Protein AF-A0A832JPU0-F1 (afdb_monomer)

Secondary structure (DSSP, 8-state):
-HHHHHHHHHHHHHHHHHHHHHHHHHHHTTTPPPPHHHHHHHHHIIIIIIIIIIIHHIIIIIHHHHHTTT--SSSSHHHHHTT-

pLDDT: mean 95.27, std 5.16, range [63.16, 98.44]

Sequence (84 aa):
MKAVKLLMDEHRIIEKALALLETAIKIMEREEGVPREALSRLLNFVSVFADKCHHGKEEEAVFPLLEAKGVPKEGGPIGVMLYE

Solvent-accessible surface area (backbone atoms only — not comparable to full-atom values): 4778 Å² total; per-residue (Å²): 113,74,67,64,50,49,54,56,54,48,47,61,52,50,54,51,53,50,55,50,50,55,49,49,50,58,38,45,77,68,75,41,88,71,62,65,67,59,53,54,51,51,52,48,42,48,65,41,47,50,45,60,53,46,43,43,49,38,65,75,51,47,48,57,54,42,37,78,70,70,46,44,60,67,98,30,74,55,31,60,67,73,65,117

Mean predicted aligned error: 3.19 Å

Structure (mmCIF, N/CA/C/O backbone):
data_AF-A0A832JPU0-F1
#
_entry.id   AF-A0A832JPU0-F1
#
loop_
_atom_site.group_PDB
_atom_site.id
_atom_site.type_symbol
_atom_site.label_atom_id
_atom_site.label_alt_id
_atom_site.label_comp_id
_atom_site.label_asym_id
_atom_site.label_entity_id
_atom_site.label_seq_id
_atom_site.pdbx_PDB_ins_code
_atom_site.Cartn_x
_atom_site.Cartn_y
_atom_site.Cartn_z
_atom_site.occupancy
_atom_site.B_iso_or_equiv
_atom_site.auth_seq_id
_atom_site.auth_comp_id
_atom_site.auth_asym_id
_atom_site.auth_atom_id
_atom_site.pdbx_PDB_model_num
ATOM 1 N N . MET A 1 1 ? -5.542 -13.981 14.676 1.00 63.16 1 MET A N 1
ATOM 2 C CA . MET A 1 1 ? -6.804 -13.640 13.974 1.00 63.16 1 MET A CA 1
ATOM 3 C C . MET A 1 1 ? -6.607 -13.783 12.473 1.00 63.16 1 MET A C 1
ATOM 5 O O . MET A 1 1 ? -5.575 -13.359 11.973 1.00 63.16 1 MET A O 1
ATOM 9 N N . LYS A 1 2 ? -7.574 -14.370 11.758 1.00 86.12 2 LYS A N 1
ATOM 10 C CA . LYS A 1 2 ? -7.476 -14.646 10.312 1.00 86.12 2 LYS A CA 1
ATOM 11 C C . LYS A 1 2 ? -7.373 -13.373 9.449 1.00 86.12 2 LYS A C 1
ATOM 13 O O . LYS A 1 2 ? -6.650 -13.388 8.465 1.00 86.12 2 LYS A O 1
ATOM 18 N N . ALA A 1 3 ? -8.032 -12.281 9.852 1.00 89.31 3 ALA A N 1
ATOM 19 C CA . ALA A 1 3 ? -8.059 -11.015 9.107 1.00 89.31 3 ALA A CA 1
ATOM 20 C C . ALA A 1 3 ? -6.695 -10.303 9.056 1.00 89.31 3 ALA A C 1
ATOM 22 O O . ALA A 1 3 ? -6.221 -9.971 7.980 1.00 89.31 3 ALA A O 1
ATOM 23 N N . VAL A 1 4 ? -6.012 -10.156 10.198 1.00 93.19 4 VAL A N 1
ATOM 24 C CA . VAL A 1 4 ? -4.665 -9.552 10.233 1.00 93.19 4 VAL A CA 1
ATOM 25 C C . VAL A 1 4 ? -3.665 -10.390 9.434 1.00 93.19 4 VAL A C 1
ATOM 27 O O . VAL A 1 4 ? -2.838 -9.844 8.717 1.00 93.19 4 VAL A O 1
ATOM 30 N N . LYS A 1 5 ? -3.765 -11.727 9.494 1.00 96.81 5 LYS A N 1
ATOM 31 C CA . LYS A 1 5 ? -2.921 -12.596 8.662 1.00 96.81 5 LYS A CA 1
ATOM 32 C C . LYS A 1 5 ? -3.157 -12.348 7.167 1.00 96.81 5 LYS A C 1
ATOM 34 O O . LYS A 1 5 ? -2.190 -12.312 6.422 1.00 96.81 5 LYS A O 1
ATOM 39 N N . LEU A 1 6 ? -4.411 -12.171 6.746 1.00 96.38 6 LEU A N 1
ATOM 40 C CA . LEU A 1 6 ? -4.729 -11.853 5.354 1.00 96.38 6 LEU A CA 1
ATOM 41 C C . LEU A 1 6 ? -4.045 -10.551 4.917 1.00 96.38 6 LEU A C 1
ATOM 43 O O . LEU A 1 6 ? -3.356 -10.570 3.909 1.00 96.38 6 LEU A O 1
ATOM 47 N N . LEU A 1 7 ? -4.154 -9.469 5.693 1.00 97.75 7 LEU A N 1
ATOM 48 C CA . LEU A 1 7 ? -3.478 -8.200 5.377 1.00 97.75 7 LEU A CA 1
ATOM 49 C C . LEU A 1 7 ? -1.955 -8.365 5.290 1.00 97.75 7 LEU A C 1
ATOM 51 O O . LEU A 1 7 ? -1.327 -7.884 4.355 1.00 97.75 7 LEU A O 1
ATOM 55 N N . MET A 1 8 ? -1.367 -9.141 6.202 1.00 98.06 8 MET A N 1
ATOM 56 C CA . MET A 1 8 ? 0.061 -9.463 6.150 1.00 98.06 8 MET A CA 1
ATOM 57 C C . MET A 1 8 ? 0.443 -10.286 4.913 1.00 98.06 8 MET A C 1
ATOM 59 O O . MET A 1 8 ? 1.525 -10.089 4.365 1.00 98.06 8 MET A O 1
ATOM 63 N N . ASP A 1 9 ? -0.409 -11.213 4.469 1.00 98.12 9 ASP A N 1
ATOM 64 C CA . ASP A 1 9 ? -0.191 -11.958 3.227 1.00 98.12 9 ASP A CA 1
ATOM 65 C C . ASP A 1 9 ? -0.309 -11.014 2.009 1.00 98.12 9 ASP A C 1
ATOM 67 O O . ASP A 1 9 ? 0.482 -11.122 1.073 1.00 98.12 9 ASP A O 1
ATOM 71 N N . GLU A 1 10 ? -1.240 -10.053 2.033 1.00 98.12 10 GLU A N 1
ATOM 72 C CA . GLU A 1 10 ? -1.409 -9.027 0.994 1.00 98.12 10 GLU A CA 1
ATOM 73 C C . GLU A 1 10 ? -0.200 -8.086 0.908 1.00 98.12 10 GLU A C 1
ATOM 75 O O . GLU A 1 10 ? 0.279 -7.843 -0.201 1.00 98.12 10 GLU A O 1
ATOM 80 N N . HIS A 1 11 ? 0.386 -7.673 2.039 1.00 98.12 11 HIS A N 1
ATOM 81 C CA . HIS A 1 11 ? 1.659 -6.940 2.061 1.00 98.12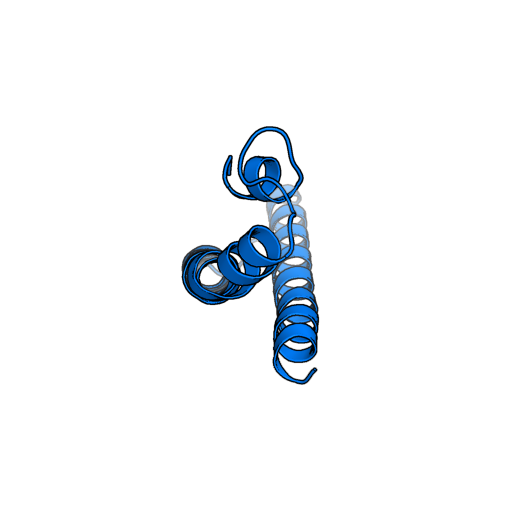 11 HIS A CA 1
ATOM 82 C C . HI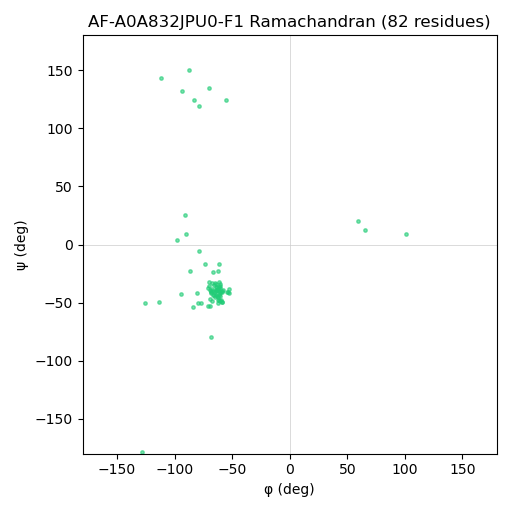S A 1 11 ? 2.753 -7.673 1.280 1.00 98.12 11 HIS A C 1
ATOM 84 O O . HIS A 1 11 ? 3.465 -7.061 0.488 1.00 98.12 11 HIS A O 1
ATOM 90 N N . ARG A 1 12 ? 2.858 -9.004 1.412 1.00 98.44 12 ARG A N 1
ATOM 91 C CA . ARG A 1 12 ? 3.857 -9.791 0.663 1.00 98.44 12 ARG A CA 1
ATOM 92 C C . ARG A 1 12 ? 3.610 -9.804 -0.839 1.00 98.44 12 ARG A C 1
ATOM 94 O O . ARG A 1 12 ? 4.539 -10.056 -1.605 1.00 98.44 12 ARG A O 1
ATOM 101 N N . ILE A 1 13 ? 2.378 -9.577 -1.280 1.00 98.25 13 ILE A N 1
ATOM 102 C CA . ILE A 1 13 ? 2.052 -9.444 -2.702 1.00 98.25 13 ILE A CA 1
ATOM 103 C C . ILE A 1 13 ? 2.394 -8.026 -3.174 1.00 98.25 13 ILE A C 1
ATOM 105 O O . ILE A 1 13 ? 3.001 -7.879 -4.234 1.00 98.25 13 ILE A O 1
ATOM 109 N N . ILE A 1 14 ? 2.080 -7.005 -2.371 1.00 98.31 14 ILE A N 1
ATOM 110 C CA . ILE A 1 14 ? 2.422 -5.604 -2.653 1.00 98.31 14 ILE A CA 1
ATOM 111 C C . ILE A 1 14 ? 3.942 -5.430 -2.765 1.00 98.31 14 ILE A C 1
ATOM 113 O O . ILE A 1 14 ? 4.417 -4.915 -3.773 1.00 98.31 14 ILE A O 1
ATOM 117 N N . GLU A 1 15 ? 4.719 -5.970 -1.824 1.00 98.38 15 GLU A N 1
ATOM 118 C CA . GLU A 1 15 ? 6.190 -5.974 -1.871 1.00 98.38 15 GLU A CA 1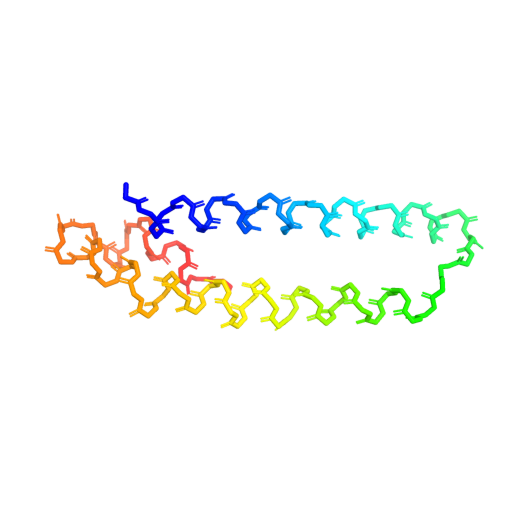
ATOM 119 C C . GLU A 1 15 ? 6.735 -6.587 -3.174 1.00 98.38 15 GLU A C 1
ATOM 121 O O . GLU A 1 15 ? 7.671 -6.061 -3.775 1.00 98.38 15 GLU A O 1
ATOM 126 N N . LYS A 1 16 ? 6.131 -7.679 -3.663 1.00 98.12 16 LYS A N 1
ATOM 127 C CA . LYS A 1 16 ? 6.531 -8.294 -4.941 1.00 98.12 16 LYS A CA 1
ATOM 128 C C . LYS A 1 16 ? 6.223 -7.393 -6.132 1.00 98.12 16 LYS A C 1
ATOM 130 O O . LYS A 1 16 ? 7.030 -7.324 -7.055 1.00 98.12 16 LYS A O 1
ATOM 135 N N . ALA A 1 17 ? 5.078 -6.712 -6.131 1.00 97.56 17 ALA A N 1
ATOM 136 C CA . ALA A 1 17 ? 4.740 -5.759 -7.184 1.00 97.56 17 ALA A CA 1
ATOM 137 C C . ALA A 1 17 ? 5.711 -4.565 -7.197 1.00 97.56 17 ALA A C 1
ATOM 139 O O . ALA A 1 17 ? 6.144 -4.150 -8.272 1.00 97.56 17 ALA A O 1
ATOM 140 N N . LEU A 1 18 ? 6.120 -4.076 -6.022 1.00 97.50 18 LEU A N 1
ATOM 141 C CA . LEU A 1 18 ? 7.135 -3.027 -5.893 1.00 97.50 18 LEU A CA 1
ATOM 142 C C . LEU A 1 18 ? 8.503 -3.486 -6.415 1.00 97.50 18 LEU A C 1
ATOM 144 O O . LEU A 1 18 ? 9.116 -2.778 -7.208 1.00 97.50 18 LEU A O 1
ATOM 148 N N . ALA A 1 19 ? 8.940 -4.707 -6.092 1.00 98.12 19 ALA A N 1
ATOM 149 C CA . ALA A 1 19 ? 10.184 -5.261 -6.636 1.00 98.12 19 ALA A CA 1
ATOM 150 C C . ALA A 1 19 ? 10.161 -5.382 -8.176 1.00 98.12 19 ALA A C 1
ATOM 152 O O . ALA A 1 19 ? 11.179 -5.188 -8.850 1.00 98.12 19 ALA A O 1
ATOM 153 N N . LEU A 1 20 ? 8.994 -5.680 -8.761 1.00 97.56 20 LEU A N 1
ATOM 154 C CA . LEU A 1 20 ? 8.817 -5.684 -10.215 1.00 97.56 20 LEU A CA 1
ATOM 155 C C . LEU A 1 20 ? 8.879 -4.270 -10.806 1.00 97.56 20 LEU A C 1
ATOM 157 O O . LEU A 1 20 ? 9.486 -4.092 -11.861 1.00 97.56 20 LEU A O 1
ATOM 161 N N . LEU A 1 21 ? 8.308 -3.269 -10.130 1.00 96.81 21 LEU A N 1
ATOM 162 C CA . LEU A 1 21 ? 8.434 -1.863 -10.528 1.00 96.81 21 LEU A CA 1
ATOM 163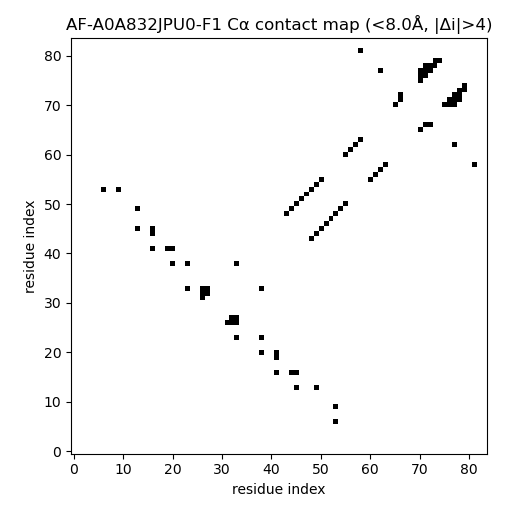 C C . LEU A 1 21 ? 9.891 -1.391 -10.477 1.00 96.81 21 LEU A C 1
ATOM 165 O O . LEU A 1 21 ? 10.366 -0.811 -11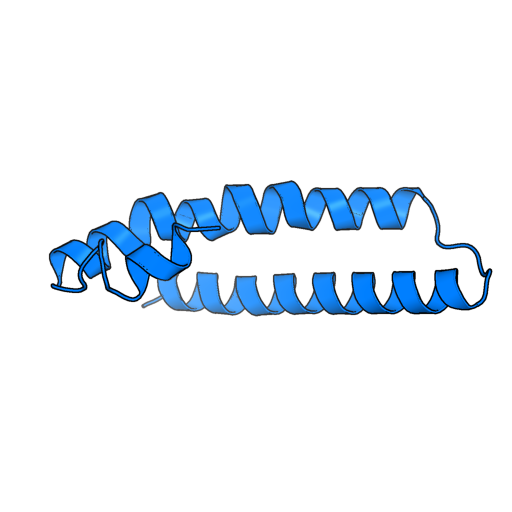.449 1.00 96.81 21 LEU A O 1
ATOM 169 N N . GLU A 1 22 ? 10.633 -1.710 -9.415 1.00 97.56 22 GLU A N 1
ATOM 170 C CA . GLU A 1 22 ? 12.071 -1.416 -9.331 1.00 97.56 22 GLU A CA 1
ATOM 171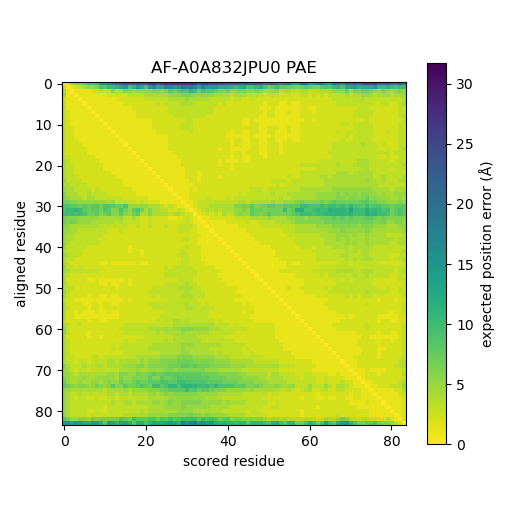 C C . GLU A 1 22 ? 12.864 -2.063 -10.470 1.00 97.56 22 GLU A C 1
ATOM 173 O O . GLU A 1 22 ? 13.788 -1.467 -11.024 1.00 97.56 22 GLU A O 1
ATOM 178 N N . THR A 1 23 ? 12.507 -3.295 -10.836 1.00 97.19 23 THR A N 1
ATOM 179 C CA . THR A 1 23 ? 13.132 -3.994 -11.964 1.00 97.19 23 THR A CA 1
ATOM 180 C C . THR A 1 23 ? 12.818 -3.294 -13.284 1.00 97.19 23 THR A C 1
ATOM 182 O O . THR A 1 23 ? 13.720 -3.089 -14.092 1.00 97.19 23 THR A O 1
ATOM 185 N N . ALA A 1 24 ? 11.566 -2.880 -13.495 1.00 96.44 24 ALA A N 1
ATOM 186 C CA . ALA A 1 24 ? 11.168 -2.136 -14.686 1.00 96.44 24 ALA A CA 1
ATOM 187 C C . ALA A 1 24 ? 11.918 -0.800 -14.806 1.00 96.44 24 ALA A C 1
ATOM 189 O O . ALA A 1 24 ? 12.391 -0.471 -15.892 1.00 96.44 24 ALA A O 1
ATOM 190 N N . ILE A 1 25 ? 12.101 -0.078 -13.695 1.00 96.38 25 ILE A N 1
ATOM 191 C CA . ILE A 1 25 ? 12.895 1.158 -13.649 1.00 96.38 25 ILE A CA 1
ATOM 192 C C . ILE A 1 25 ? 14.337 0.883 -14.096 1.00 96.38 25 ILE A C 1
ATOM 194 O O . ILE A 1 25 ? 14.820 1.537 -15.013 1.00 96.38 25 ILE A O 1
ATOM 198 N N . LYS A 1 26 ? 14.993 -0.145 -13.540 1.00 97.62 26 LYS A N 1
ATOM 199 C CA . LYS A 1 26 ? 16.377 -0.514 -13.900 1.00 97.62 26 LYS A CA 1
ATOM 200 C C . LYS A 1 26 ? 16.550 -0.907 -15.370 1.00 97.62 26 LYS A C 1
ATOM 202 O O . LYS A 1 26 ? 17.626 -0.707 -15.925 1.00 97.62 26 LYS A O 1
ATOM 207 N N . ILE A 1 27 ? 15.529 -1.502 -15.990 1.00 96.75 27 ILE A N 1
ATOM 208 C CA . ILE A 1 27 ? 15.525 -1.816 -17.430 1.00 96.75 27 ILE A CA 1
ATOM 209 C C . ILE A 1 27 ? 15.441 -0.512 -18.234 1.00 96.75 27 ILE A C 1
ATOM 211 O O . ILE A 1 27 ? 16.242 -0.287 -19.136 1.00 96.75 27 ILE A O 1
ATOM 215 N N . MET A 1 28 ? 14.529 0.387 -17.860 1.00 95.44 28 MET A N 1
ATOM 216 C CA . MET A 1 28 ? 14.363 1.682 -18.529 1.00 95.44 28 MET A CA 1
ATOM 217 C C . MET A 1 28 ? 15.601 2.582 -18.403 1.00 95.44 28 MET A C 1
ATOM 219 O O . MET A 1 28 ? 15.958 3.252 -19.366 1.00 95.44 28 MET A O 1
ATOM 223 N N . GLU A 1 29 ? 16.293 2.562 -17.260 1.00 97.00 29 GLU A N 1
ATOM 224 C CA . GLU A 1 29 ? 17.567 3.273 -17.048 1.00 97.00 29 GLU A CA 1
ATOM 225 C C . GLU A 1 29 ? 18.691 2.791 -17.979 1.00 97.00 29 GLU A C 1
ATOM 227 O O . GLU A 1 29 ? 19.638 3.529 -18.239 1.00 97.00 29 GLU A O 1
ATOM 232 N N . ARG A 1 30 ? 18.591 1.561 -18.495 1.00 96.94 30 ARG A N 1
ATOM 233 C CA . ARG A 1 30 ? 19.518 0.990 -19.486 1.00 96.94 30 ARG A CA 1
ATOM 234 C C . ARG A 1 30 ? 19.088 1.265 -20.927 1.00 96.94 30 ARG A C 1
ATOM 236 O O . ARG A 1 30 ? 19.656 0.682 -21.842 1.00 96.94 30 ARG A O 1
ATOM 243 N N . GLU A 1 31 ? 18.072 2.108 -21.117 1.00 93.44 31 GLU A N 1
ATOM 244 C CA . GLU A 1 31 ? 17.421 2.369 -22.406 1.00 93.44 31 GLU A CA 1
ATOM 245 C C . GLU A 1 31 ? 16.811 1.103 -23.045 1.00 93.44 31 GLU A C 1
ATOM 247 O O . GLU A 1 31 ? 16.528 1.057 -24.243 1.00 93.44 31 GLU A O 1
ATOM 252 N N . GLU A 1 32 ? 16.561 0.068 -22.236 1.00 92.94 32 GLU A N 1
ATOM 253 C CA . GLU A 1 32 ? 15.892 -1.157 -22.660 1.00 92.94 32 GLU A CA 1
ATOM 254 C C . GLU A 1 32 ? 14.362 -1.017 -22.537 1.00 92.94 32 GLU A C 1
ATOM 256 O O . GLU A 1 32 ? 13.817 -0.290 -21.700 1.00 92.94 32 GLU A O 1
ATOM 261 N N . GLY A 1 33 ? 13.633 -1.730 -23.396 1.00 93.31 33 GLY A N 1
ATOM 262 C CA . GLY A 1 33 ? 12.176 -1.652 -23.451 1.00 93.31 33 GLY A CA 1
ATOM 263 C C . GLY A 1 33 ? 11.488 -2.535 -22.410 1.00 93.31 33 GLY A C 1
ATOM 264 O O . GLY A 1 33 ? 11.639 -3.755 -22.426 1.00 93.31 33 GLY A O 1
ATOM 265 N N . VAL A 1 34 ? 10.631 -1.941 -21.576 1.00 95.12 34 VAL A N 1
ATOM 266 C CA . VAL A 1 34 ? 9.655 -2.688 -20.767 1.00 95.12 34 VAL A CA 1
ATOM 267 C C . VAL A 1 34 ? 8.328 -2.765 -21.532 1.00 95.12 34 VAL A C 1
ATOM 269 O O . VAL A 1 34 ? 7.838 -1.733 -22.001 1.00 95.12 34 VAL A O 1
ATOM 272 N N . PRO A 1 35 ? 7.691 -3.947 -21.651 1.00 95.94 35 PRO A N 1
ATOM 273 C CA . PRO A 1 35 ? 6.388 -4.058 -22.294 1.00 95.94 35 PRO A CA 1
ATOM 274 C C . PRO A 1 35 ? 5.355 -3.130 -21.642 1.00 95.94 35 PRO A C 1
ATOM 276 O O . PRO A 1 35 ? 5.091 -3.221 -20.441 1.00 95.94 35 PRO A O 1
ATOM 279 N N . ARG A 1 36 ? 4.720 -2.263 -22.442 1.00 95.19 36 ARG A N 1
ATOM 280 C CA . ARG A 1 36 ? 3.721 -1.294 -21.958 1.00 95.19 36 ARG A CA 1
ATOM 281 C C . ARG A 1 36 ? 2.597 -1.959 -21.167 1.00 95.19 36 ARG A C 1
ATOM 283 O O . ARG A 1 36 ? 2.185 -1.435 -20.140 1.00 95.19 36 ARG A O 1
ATOM 290 N N . GLU A 1 37 ? 2.128 -3.119 -21.621 1.00 96.56 37 GLU A N 1
ATOM 291 C CA . GLU A 1 37 ? 1.081 -3.876 -20.932 1.00 96.56 37 GLU A CA 1
ATOM 292 C C . GLU A 1 37 ? 1.513 -4.309 -19.523 1.00 96.56 37 GLU A C 1
ATOM 294 O O . GLU A 1 37 ? 0.726 -4.211 -18.583 1.00 96.56 37 GLU A O 1
ATOM 299 N N . ALA A 1 38 ? 2.772 -4.726 -19.348 1.00 94.25 38 ALA A N 1
ATOM 300 C CA . ALA A 1 38 ? 3.299 -5.108 -18.040 1.00 94.25 38 ALA A CA 1
ATOM 301 C C . ALA A 1 38 ? 3.305 -3.912 -17.075 1.00 94.25 38 ALA A C 1
ATOM 303 O O . ALA A 1 38 ? 2.833 -4.037 -15.945 1.00 94.25 38 ALA A O 1
ATOM 304 N N . LEU A 1 39 ? 3.743 -2.738 -17.544 1.00 95.88 39 LEU A N 1
ATOM 305 C CA . LEU A 1 39 ? 3.686 -1.497 -16.765 1.00 95.88 39 LEU A CA 1
ATOM 306 C C . LEU A 1 39 ? 2.251 -1.105 -16.420 1.00 95.88 39 LEU A C 1
ATOM 308 O O . LEU A 1 39 ? 1.956 -0.828 -15.262 1.00 95.88 39 LEU A O 1
ATOM 312 N N . SER A 1 40 ? 1.337 -1.127 -17.394 1.00 96.81 40 SER A N 1
ATOM 313 C CA . SER A 1 40 ? -0.074 -0.808 -17.153 1.00 96.81 40 SER A CA 1
ATOM 314 C C . SER A 1 40 ? -0.699 -1.738 -16.113 1.00 96.81 40 SER A C 1
ATOM 316 O O . SER A 1 40 ? -1.439 -1.278 -15.247 1.00 96.81 40 SER A O 1
ATOM 318 N N . ARG A 1 41 ? -0.368 -3.033 -16.142 1.00 97.19 41 ARG A N 1
ATOM 319 C CA . ARG A 1 41 ? -0.847 -4.002 -15.148 1.00 97.19 41 ARG A CA 1
ATOM 320 C C . ARG A 1 41 ? -0.258 -3.760 -13.759 1.00 97.19 41 ARG A C 1
ATOM 322 O O . ARG A 1 41 ? -1.005 -3.858 -12.790 1.00 97.19 41 ARG A O 1
ATOM 329 N N . LEU A 1 42 ? 1.030 -3.428 -13.653 1.00 96.81 42 LEU A N 1
ATOM 330 C CA . LEU A 1 42 ? 1.669 -3.092 -12.374 1.00 96.81 42 LEU A CA 1
ATOM 331 C C . LEU A 1 42 ? 1.079 -1.813 -11.766 1.00 96.81 42 LEU A C 1
ATOM 333 O O . LEU A 1 42 ? 0.715 -1.807 -10.595 1.00 96.81 42 LEU A O 1
ATOM 337 N N . LEU A 1 43 ? 0.900 -0.762 -12.568 1.00 96.25 43 LEU A N 1
ATOM 338 C CA . LEU A 1 43 ? 0.287 0.491 -12.117 1.00 96.25 43 LEU A CA 1
ATOM 339 C C . LEU A 1 43 ? -1.177 0.294 -11.706 1.00 96.25 43 LEU A C 1
ATOM 341 O O . LEU A 1 43 ? -1.613 0.825 -10.685 1.00 96.25 43 LEU A O 1
ATOM 345 N N . ASN A 1 44 ? -1.933 -0.512 -12.457 1.00 97.50 44 ASN A N 1
ATOM 346 C CA . ASN A 1 44 ? -3.293 -0.878 -12.072 1.00 97.50 44 ASN A CA 1
ATOM 347 C C . ASN A 1 44 ? -3.310 -1.681 -10.765 1.00 97.50 44 ASN A C 1
ATOM 349 O O . ASN A 1 44 ? -4.177 -1.473 -9.927 1.00 97.50 44 ASN A O 1
ATOM 353 N N . PHE A 1 45 ? -2.350 -2.587 -10.566 1.00 98.00 45 PHE A N 1
ATOM 354 C CA . PHE A 1 45 ? -2.246 -3.334 -9.317 1.00 98.00 45 PHE A CA 1
ATOM 355 C C . PHE A 1 45 ? -2.010 -2.395 -8.127 1.00 98.00 45 PHE A C 1
ATOM 357 O O . PHE A 1 45 ? -2.734 -2.489 -7.144 1.00 98.00 45 PHE A O 1
ATOM 364 N N . VAL A 1 46 ? -1.072 -1.449 -8.222 1.00 96.12 46 VAL A N 1
ATOM 365 C CA . VAL A 1 46 ? -0.822 -0.488 -7.132 1.00 96.12 46 VAL A CA 1
ATOM 366 C C . VAL A 1 46 ? -2.053 0.390 -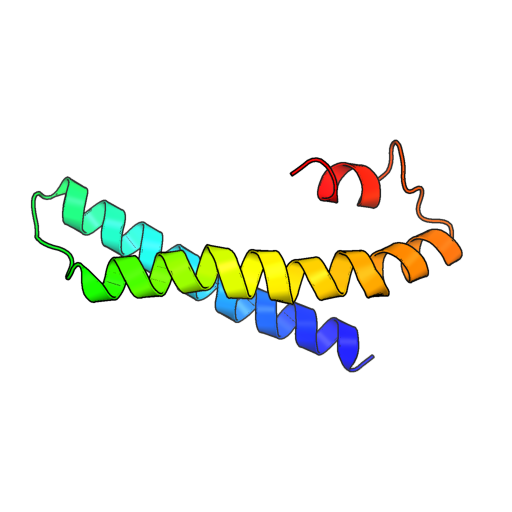6.869 1.00 96.12 46 VAL A C 1
ATOM 368 O O . VAL A 1 46 ? -2.531 0.446 -5.743 1.00 96.12 46 VAL A O 1
ATOM 371 N N . SER A 1 47 ? -2.626 1.000 -7.909 1.00 95.88 47 SER A N 1
ATOM 372 C CA . SER A 1 47 ? -3.751 1.946 -7.770 1.00 95.88 47 SER A CA 1
ATOM 373 C C . SER A 1 47 ? -5.106 1.314 -7.427 1.00 95.88 47 SER A C 1
ATOM 375 O O . SER A 1 47 ? -6.036 2.020 -7.045 1.00 95.88 47 SER A O 1
ATOM 377 N N . VAL A 1 48 ? -5.274 0.002 -7.607 1.00 97.50 48 VAL A N 1
ATOM 378 C CA . VAL A 1 48 ? -6.544 -0.683 -7.310 1.00 97.50 48 VAL A CA 1
ATOM 379 C C . VAL A 1 48 ? -6.398 -1.651 -6.151 1.00 97.50 48 VAL A C 1
ATOM 381 O O . VAL A 1 48 ? -7.224 -1.639 -5.243 1.00 97.50 48 VAL A O 1
ATOM 384 N N . PHE A 1 49 ? -5.388 -2.519 -6.181 1.00 97.81 49 PHE A N 1
ATOM 385 C CA . PHE A 1 49 ? -5.237 -3.539 -5.152 1.00 97.81 49 PHE A CA 1
ATOM 386 C C . PHE A 1 49 ? -4.603 -2.980 -3.878 1.00 97.81 49 PHE A C 1
ATOM 388 O O . PHE A 1 49 ? -5.158 -3.207 -2.810 1.00 97.81 49 PHE A O 1
ATOM 395 N N . ALA A 1 50 ? -3.472 -2.272 -3.974 1.00 96.50 50 ALA A N 1
ATOM 396 C CA . ALA A 1 50 ? -2.803 -1.742 -2.782 1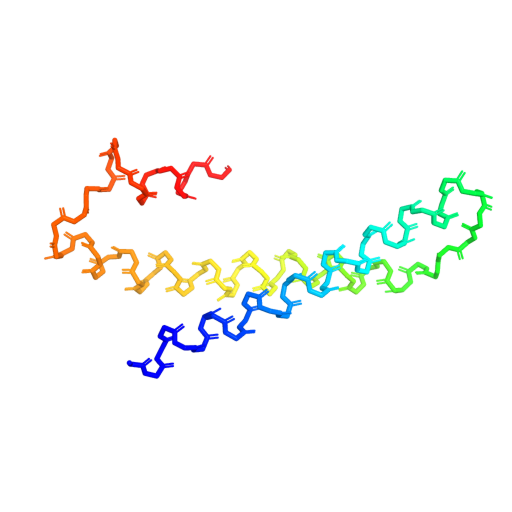.00 96.50 50 ALA A CA 1
ATOM 397 C C . ALA A 1 50 ? -3.605 -0.584 -2.168 1.00 96.50 50 ALA A C 1
ATOM 399 O O . ALA A 1 50 ? -4.002 -0.661 -1.014 1.00 96.50 50 ALA A O 1
ATOM 400 N N . ASP A 1 51 ? -3.939 0.410 -2.984 1.00 95.19 51 ASP A N 1
ATOM 401 C CA . ASP A 1 51 ? -4.692 1.590 -2.555 1.00 95.19 51 ASP A CA 1
ATOM 402 C C . ASP A 1 51 ? -6.150 1.227 -2.190 1.00 95.19 51 ASP A C 1
ATOM 404 O O . ASP A 1 51 ? -6.501 0.956 -1.045 1.00 95.19 51 ASP A O 1
ATOM 408 N N . LYS A 1 52 ? -7.024 1.070 -3.187 1.00 95.94 52 LYS A N 1
ATOM 409 C CA . LYS A 1 52 ? -8.473 0.952 -2.933 1.00 95.94 52 LYS A CA 1
ATOM 410 C C . LYS A 1 52 ? -8.896 -0.300 -2.166 1.00 95.94 52 LYS A C 1
ATOM 412 O O . LYS A 1 52 ? -9.882 -0.266 -1.438 1.00 95.94 52 LYS A O 1
ATOM 417 N N . CYS A 1 53 ? -8.230 -1.435 -2.386 1.00 97.25 53 CYS A N 1
ATOM 418 C CA . CYS A 1 53 ? -8.666 -2.709 -1.808 1.00 97.25 53 CYS A CA 1
ATOM 419 C C . CYS A 1 53 ? -7.971 -3.043 -0.488 1.00 97.25 53 CYS A C 1
ATOM 421 O O . CYS A 1 53 ? -8.616 -3.599 0.401 1.00 97.25 53 CYS A O 1
ATOM 423 N N . HIS A 1 54 ? -6.663 -2.817 -0.381 1.00 97.81 54 HIS A N 1
ATOM 424 C CA . HIS A 1 54 ? -5.907 -3.151 0.816 1.00 97.81 54 HIS A CA 1
ATOM 425 C C . HIS A 1 54 ? -6.011 -2.029 1.854 1.00 97.81 54 HIS A C 1
ATOM 427 O O . HIS A 1 54 ? -6.534 -2.318 2.932 1.00 97.81 54 HIS A O 1
ATOM 433 N N . HIS A 1 55 ? -5.694 -0.770 1.514 1.00 96.81 55 HIS A N 1
ATOM 434 C CA . HIS A 1 55 ? -5.918 0.350 2.445 1.00 96.81 55 HIS A CA 1
ATOM 435 C C . HIS A 1 55 ? -7.398 0.483 2.801 1.00 96.81 55 HIS A C 1
ATOM 437 O O . HIS A 1 55 ? -7.722 0.629 3.971 1.00 96.81 55 HIS A O 1
ATOM 443 N N . GLY A 1 56 ? -8.322 0.255 1.860 1.00 96.44 56 GLY A N 1
ATOM 444 C CA . GLY A 1 56 ? -9.759 0.230 2.171 1.00 96.44 56 GLY A CA 1
ATOM 445 C C . GLY A 1 56 ? -10.136 -0.726 3.320 1.00 96.44 56 GLY A C 1
ATOM 446 O O . GLY A 1 56 ? -10.945 -0.385 4.177 1.00 96.44 56 GLY A O 1
ATOM 447 N N . LYS A 1 57 ? -9.508 -1.908 3.428 1.00 97.12 57 LYS A N 1
ATOM 448 C CA . LYS A 1 57 ? -9.738 -2.812 4.579 1.00 97.12 57 LYS A CA 1
ATOM 449 C C . LYS A 1 57 ? -9.136 -2.264 5.866 1.00 97.12 57 LYS A C 1
ATOM 451 O O . LYS A 1 57 ? -9.676 -2.507 6.948 1.00 97.12 57 LYS A O 1
ATOM 456 N N . GLU A 1 58 ? -7.993 -1.604 5.771 1.00 97.38 58 GLU A N 1
ATOM 457 C CA . GLU A 1 58 ? -7.339 -1.007 6.924 1.00 97.38 58 GLU A CA 1
ATOM 458 C C . GLU A 1 58 ? -8.152 0.180 7.443 1.00 97.38 58 GLU A C 1
ATOM 460 O O . GLU A 1 58 ? -8.568 0.166 8.598 1.00 97.38 58 GLU A O 1
ATOM 465 N N . GLU A 1 59 ? -8.492 1.125 6.576 1.00 97.31 59 GLU A N 1
ATOM 466 C CA . GLU A 1 59 ? -9.214 2.354 6.892 1.00 97.31 59 GLU A CA 1
ATOM 467 C C . GLU A 1 59 ? -10.670 2.127 7.305 1.00 97.31 59 GLU A C 1
ATOM 469 O O . GLU A 1 59 ? -11.135 2.743 8.265 1.00 97.31 59 GLU A O 1
ATOM 474 N N . GLU A 1 60 ? -11.398 1.231 6.631 1.00 96.25 60 GLU A N 1
ATOM 475 C CA . GLU A 1 60 ? -12.824 1.017 6.911 1.00 96.25 60 GLU A CA 1
ATOM 476 C C . GLU A 1 60 ? -13.072 0.002 8.034 1.00 96.25 60 GLU A C 1
ATOM 478 O O . GLU A 1 60 ? -14.140 0.016 8.652 1.00 96.25 60 GLU A O 1
ATOM 483 N N . ALA A 1 61 ? -12.114 -0.892 8.317 1.00 95.56 61 ALA A N 1
ATOM 484 C CA . ALA A 1 61 ? -12.310 -1.963 9.296 1.00 95.56 61 ALA A CA 1
ATOM 485 C C . ALA A 1 61 ? -11.249 -2.013 10.401 1.00 95.56 61 ALA A C 1
ATOM 487 O O . ALA A 1 61 ? -11.610 -2.087 11.576 1.00 95.56 61 ALA A O 1
ATOM 488 N N . VAL A 1 62 ? -9.952 -1.993 10.084 1.00 96.00 62 VAL A N 1
ATOM 489 C CA . VAL A 1 62 ? -8.905 -2.196 11.106 1.00 96.00 62 VAL A CA 1
ATOM 490 C C . VAL A 1 62 ? -8.671 -0.952 11.956 1.00 96.00 62 VAL A C 1
ATOM 492 O O . VAL A 1 62 ? -8.681 -1.052 13.183 1.00 96.00 62 VAL A O 1
ATOM 495 N N . PHE A 1 63 ? -8.477 0.213 11.344 1.00 96.88 63 PHE A N 1
ATOM 496 C CA . PHE A 1 63 ? -8.200 1.464 12.043 1.00 96.88 63 PHE A CA 1
ATOM 497 C C . PHE A 1 63 ? -9.342 1.867 12.984 1.00 96.88 63 PHE A C 1
ATOM 499 O O . PHE A 1 63 ? -9.035 2.152 14.142 1.00 96.88 63 PHE A O 1
ATOM 506 N N . PRO A 1 64 ? -10.638 1.767 12.613 1.00 96.31 64 PRO A N 1
ATOM 507 C CA . PRO A 1 64 ? -11.734 2.032 13.547 1.00 96.31 64 PRO A CA 1
ATOM 508 C C . PRO A 1 64 ? -11.726 1.095 14.763 1.00 96.31 64 PRO A C 1
ATOM 510 O O . PRO A 1 64 ? -12.030 1.506 15.883 1.00 96.31 64 PRO A O 1
ATOM 513 N N . LEU A 1 65 ? -11.343 -0.175 14.576 1.00 95.81 65 LEU A N 1
ATOM 514 C CA . LEU A 1 65 ? -11.223 -1.128 15.682 1.00 95.81 65 LEU A CA 1
ATOM 515 C C . LEU A 1 65 ? -10.026 -0.817 16.586 1.00 95.81 65 LEU A C 1
ATOM 517 O O . LEU A 1 65 ? -10.132 -0.989 17.800 1.00 95.81 65 LEU A O 1
ATOM 521 N N . LEU A 1 66 ? -8.901 -0.369 16.027 1.00 95.81 66 LEU A N 1
ATOM 522 C CA . LEU A 1 66 ? -7.739 0.072 16.802 1.00 95.81 66 LEU A CA 1
ATOM 523 C C . LEU A 1 66 ? -8.036 1.367 17.571 1.00 95.81 66 LEU A C 1
ATOM 525 O O . LEU A 1 66 ? -7.674 1.473 18.744 1.00 95.81 66 LEU A O 1
ATOM 529 N N . GLU A 1 67 ? -8.760 2.301 16.955 1.00 97.31 67 GLU A N 1
ATOM 530 C CA . GLU A 1 67 ? -9.243 3.527 17.593 1.00 97.31 67 GLU A CA 1
ATOM 531 C C . GLU A 1 67 ? -10.159 3.210 18.778 1.00 97.31 67 GLU A C 1
ATOM 533 O O . GLU A 1 67 ? -9.910 3.661 19.897 1.00 97.31 67 GLU A O 1
ATOM 538 N N . ALA A 1 68 ? -11.134 2.315 18.591 1.00 97.00 68 ALA A N 1
ATOM 539 C CA . ALA A 1 68 ? -12.003 1.836 19.668 1.00 97.00 68 ALA A CA 1
ATOM 540 C C . ALA A 1 68 ? -11.244 1.111 20.802 1.00 97.00 68 ALA A C 1
ATOM 542 O O . ALA A 1 68 ? -11.784 0.921 21.895 1.00 97.00 68 ALA A O 1
ATOM 543 N N . LYS A 1 69 ? -9.997 0.684 20.560 1.00 96.56 69 LYS A N 1
ATOM 544 C CA . LYS A 1 69 ? -9.093 0.083 21.555 1.00 96.56 69 LYS A CA 1
ATOM 545 C C . LYS A 1 69 ? -8.093 1.076 22.155 1.00 96.56 69 LYS A C 1
ATOM 547 O O . LYS A 1 69 ? -7.285 0.665 22.985 1.00 96.56 69 LYS A O 1
ATOM 552 N N . GLY A 1 70 ? -8.181 2.357 21.800 1.00 97.00 70 GLY A N 1
ATOM 553 C CA . GLY A 1 70 ? -7.413 3.443 22.407 1.00 97.00 70 GLY A CA 1
ATOM 554 C C . GLY A 1 70 ? -6.198 3.910 21.606 1.00 97.00 70 GLY A C 1
ATOM 555 O O . GLY A 1 70 ? -5.410 4.691 22.133 1.00 97.00 70 GLY A O 1
ATOM 556 N N . VAL A 1 71 ? -6.018 3.461 20.359 1.00 97.19 71 VAL A N 1
ATOM 557 C CA . VAL A 1 71 ? -4.991 4.028 19.470 1.00 97.19 71 VAL A CA 1
ATOM 558 C C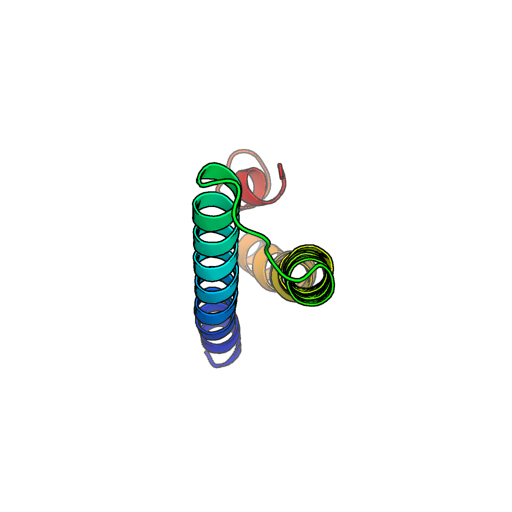 . VAL A 1 71 ? -5.513 5.354 18.905 1.00 97.19 71 VAL A C 1
ATOM 560 O O . VAL A 1 71 ? -6.543 5.351 18.238 1.00 97.19 71 VAL A O 1
ATOM 563 N N . PRO A 1 72 ? -4.854 6.498 19.144 1.00 94.44 72 PRO A N 1
ATOM 564 C CA . PRO A 1 72 ? -5.405 7.780 18.731 1.00 94.44 72 PRO A CA 1
ATOM 565 C C . PRO A 1 72 ? -5.374 7.941 17.206 1.00 94.44 72 PRO A C 1
ATOM 567 O O . PRO A 1 72 ? -4.363 7.658 16.555 1.00 94.44 72 PRO A O 1
ATOM 570 N N . LYS A 1 73 ? -6.494 8.421 16.654 1.00 92.44 73 LYS A N 1
ATOM 571 C CA . LYS A 1 73 ? -6.646 8.733 15.228 1.00 92.44 73 LYS A CA 1
ATOM 572 C C . LYS A 1 73 ? -5.829 9.951 14.799 1.00 92.44 73 LYS A C 1
ATOM 574 O O . LYS A 1 73 ? -5.326 9.976 13.688 1.00 92.44 73 LYS A O 1
ATOM 579 N N . GLU A 1 74 ? -5.649 10.930 15.681 1.00 94.25 74 GLU A N 1
ATOM 580 C CA . GLU A 1 74 ? -4.804 12.106 15.447 1.00 94.25 74 GLU A CA 1
ATOM 581 C C . GLU A 1 74 ? -3.576 12.075 16.358 1.00 94.25 74 GLU A C 1
ATOM 583 O O . GLU A 1 74 ? -3.653 11.631 17.503 1.00 94.25 74 GLU A O 1
ATOM 588 N N . GLY A 1 75 ? -2.425 12.528 15.854 1.00 91.00 75 GLY A N 1
ATOM 589 C CA . GLY A 1 75 ? -1.171 12.532 16.622 1.00 91.00 75 GLY A CA 1
ATOM 590 C C . GLY A 1 75 ? -0.639 11.137 16.986 1.00 91.00 75 GLY A C 1
ATOM 591 O O . GLY A 1 75 ? 0.263 11.020 17.813 1.00 91.00 75 GLY A O 1
ATOM 592 N N . GLY A 1 76 ? -1.199 10.086 16.379 1.00 93.00 76 GLY A N 1
ATOM 593 C CA . GLY A 1 76 ? -0.845 8.684 16.582 1.00 93.00 76 GLY A CA 1
ATOM 594 C C . GLY A 1 76 ? -0.555 7.948 15.274 1.00 93.00 76 GLY A C 1
ATOM 595 O O . GLY A 1 76 ? -0.640 8.540 14.198 1.00 93.00 76 GLY A O 1
ATOM 596 N N . PRO A 1 77 ? -0.239 6.642 15.342 1.00 95.44 77 PRO A N 1
ATOM 597 C CA . PRO A 1 77 ? 0.139 5.863 14.166 1.00 95.44 77 PRO A CA 1
ATOM 598 C C . PRO A 1 77 ? -0.972 5.795 13.112 1.00 95.44 77 PRO A C 1
ATOM 600 O O . PRO A 1 77 ? -0.663 5.884 11.934 1.00 95.44 77 PRO A O 1
ATOM 603 N N . ILE A 1 78 ? -2.250 5.723 13.508 1.00 96.00 78 ILE A N 1
ATOM 604 C CA . ILE A 1 78 ? -3.374 5.761 12.554 1.00 96.00 78 ILE A CA 1
ATOM 605 C C . ILE A 1 78 ? -3.364 7.079 11.770 1.00 96.00 78 ILE A C 1
ATOM 607 O O . ILE A 1 78 ? -3.501 7.069 10.554 1.00 96.00 78 ILE A O 1
ATOM 611 N N . GLY A 1 79 ? -3.143 8.206 12.450 1.00 94.69 79 GLY A N 1
ATOM 612 C CA . GLY A 1 79 ? -3.099 9.518 11.805 1.00 94.69 79 GLY A CA 1
ATOM 613 C C . GLY A 1 79 ? -1.937 9.683 10.833 1.00 94.69 79 GLY A C 1
ATOM 614 O O . GLY A 1 79 ? -2.095 10.355 9.823 1.00 94.69 79 GLY A O 1
ATOM 615 N N . VAL A 1 80 ? -0.790 9.051 11.108 1.00 94.38 80 VAL A N 1
ATOM 616 C CA . VAL A 1 80 ? 0.344 9.020 10.168 1.00 94.38 80 VAL A CA 1
ATOM 617 C C . VAL A 1 80 ? -0.014 8.224 8.918 1.00 94.38 80 VAL A C 1
ATOM 619 O O . VAL A 1 80 ? 0.286 8.674 7.820 1.00 94.38 80 VAL A O 1
ATOM 622 N N . MET A 1 81 ? -0.670 7.072 9.083 1.00 94.19 81 MET A N 1
ATOM 623 C CA . MET A 1 81 ? -1.078 6.237 7.951 1.00 94.19 81 MET A CA 1
ATOM 624 C C . MET A 1 81 ? -2.164 6.904 7.098 1.00 94.19 81 MET A C 1
ATOM 626 O O . MET A 1 81 ? -2.144 6.741 5.896 1.00 94.19 81 MET A O 1
ATOM 630 N N . LEU A 1 82 ? -3.071 7.692 7.686 1.00 92.75 82 LEU A N 1
ATOM 631 C CA . LEU A 1 82 ? -4.131 8.406 6.951 1.00 92.75 82 LEU A CA 1
ATOM 632 C C . LEU A 1 82 ? -3.660 9.689 6.237 1.00 92.75 82 LEU A C 1
ATOM 634 O O . LEU A 1 82 ? -4.456 10.334 5.559 1.00 92.75 82 LEU A O 1
ATOM 638 N N . TYR A 1 83 ? -2.407 10.107 6.431 1.00 88.94 83 TYR A N 1
ATOM 639 C CA . TYR A 1 83 ? -1.843 11.322 5.829 1.00 88.94 83 TYR A CA 1
ATOM 640 C C . TYR A 1 83 ? -1.169 11.042 4.468 1.00 88.94 83 TYR A C 1
ATOM 642 O O . TYR A 1 83 ? -0.244 11.760 4.097 1.00 88.94 83 TYR A O 1
ATOM 650 N N . GLU A 1 84 ? -1.582 9.978 3.766 1.00 67.62 84 GLU A N 1
ATOM 651 C CA . GLU A 1 84 ? -0.980 9.522 2.496 1.00 67.62 84 GLU A CA 1
ATOM 652 C C . GLU A 1 84 ? -0.756 10.632 1.455 1.00 67.62 84 GLU A C 1
ATOM 654 O O . GLU A 1 84 ? -1.652 11.491 1.259 1.00 67.62 84 GLU A O 1
#

Foldseek 3Di:
DVVVVVLVVLVVVLVVLVVVVVVCVVCVVVVHDDPPVSVVVSVCCCVPVVPCNNVVCCVVPVLVVVVVVPQDCPPGPVVVVVVD

Radius of gyration: 16.35 Å; Cα contacts (8 Å, |Δi|>4): 46; chains: 1; bounding box: 32×27×46 Å